Protein AF-A0A5S9M7I9-F1 (afdb_monomer_lite)

Foldseek 3Di:
DEEEFEAPVQCQPVVVVVCVVVPPQADEEAECADPNPPGDHDLDDDPVQLDQSYEYEEELVCLQPPHDPSSVVRVVSSVPRNHHYYYYPVVSNVVRDPDDPVVHPYYHYRDPDPPDDRDCVVVPDPPDPDDDDPPDDDPDDD

Structure (mmCIF, N/CA/C/O backbone):
data_AF-A0A5S9M7I9-F1
#
_entry.id   AF-A0A5S9M7I9-F1
#
loop_
_atom_site.group_PDB
_atom_site.id
_atom_site.type_symbol
_atom_site.label_atom_id
_atom_site.label_alt_id
_atom_site.label_comp_id
_atom_site.label_asym_id
_atom_site.label_entity_id
_atom_site.label_seq_id
_atom_site.pdbx_PDB_ins_code
_atom_site.Cartn_x
_atom_site.Cartn_y
_atom_site.Cartn_z
_atom_site.occupancy
_atom_site.B_iso_or_equiv
_atom_site.auth_seq_id
_atom_site.auth_comp_id
_atom_site.auth_asym_id
_atom_site.auth_atom_id
_atom_site.pdbx_PDB_model_num
ATOM 1 N N . MET A 1 1 ? -5.802 -6.267 -3.525 1.00 93.38 1 MET A N 1
ATOM 2 C CA . MET A 1 1 ? -5.265 -4.878 -3.512 1.00 93.38 1 MET A CA 1
ATOM 3 C C . MET A 1 1 ? -4.949 -4.406 -4.928 1.00 93.38 1 MET A C 1
ATOM 5 O O . MET A 1 1 ? -4.866 -5.237 -5.818 1.00 93.38 1 MET A O 1
ATOM 9 N N . ILE A 1 2 ? -4.722 -3.107 -5.152 1.00 91.62 2 ILE A N 1
ATOM 10 C CA . ILE A 1 2 ? -4.192 -2.590 -6.429 1.00 91.62 2 ILE A CA 1
ATOM 11 C C . ILE A 1 2 ? -2.785 -2.034 -6.189 1.00 91.62 2 ILE A C 1
ATOM 13 O O . ILE A 1 2 ? -2.603 -1.206 -5.302 1.00 91.62 2 ILE A O 1
ATOM 17 N N . GLY A 1 3 ? -1.791 -2.482 -6.949 1.00 90.38 3 GLY A N 1
ATOM 18 C CA . GLY A 1 3 ? -0.413 -2.001 -6.851 1.00 90.38 3 GLY A CA 1
ATOM 19 C C . GLY A 1 3 ? -0.078 -1.033 -7.979 1.00 90.38 3 GLY A C 1
ATOM 20 O O . GLY A 1 3 ? -0.528 -1.221 -9.109 1.00 90.38 3 GLY A O 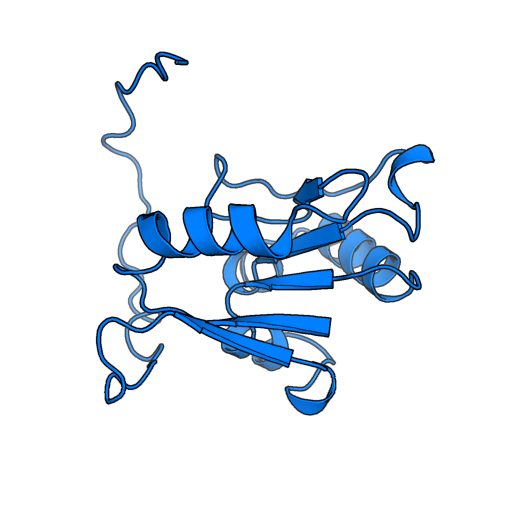1
ATOM 21 N N . ILE A 1 4 ? 0.721 -0.008 -7.691 1.00 85.81 4 ILE A N 1
ATOM 22 C CA . ILE A 1 4 ? 1.235 0.928 -8.695 1.00 85.81 4 ILE A CA 1
ATOM 23 C C . ILE A 1 4 ? 2.757 0.895 -8.685 1.00 85.81 4 ILE A C 1
ATOM 25 O O . ILE A 1 4 ? 3.393 1.244 -7.688 1.00 85.81 4 ILE A O 1
ATOM 29 N N . ARG A 1 5 ? 3.322 0.508 -9.830 1.00 83.25 5 ARG A N 1
ATOM 30 C CA . ARG A 1 5 ? 4.761 0.499 -10.104 1.00 83.25 5 ARG A CA 1
ATOM 31 C C . ARG A 1 5 ? 5.094 1.588 -11.114 1.00 83.25 5 ARG A C 1
ATOM 33 O O . ARG A 1 5 ? 4.319 1.874 -12.025 1.00 83.25 5 ARG A O 1
ATOM 40 N N . GLY A 1 6 ? 6.266 2.177 -10.973 1.00 72.44 6 GLY A N 1
ATOM 41 C CA . GLY A 1 6 ? 6.793 3.206 -11.857 1.00 72.44 6 GLY A CA 1
ATOM 42 C C . GLY A 1 6 ? 8.274 3.420 -11.585 1.00 72.44 6 GLY A C 1
ATOM 43 O O . GLY A 1 6 ? 8.784 2.983 -10.556 1.00 72.44 6 GLY A O 1
ATOM 44 N N . MET A 1 7 ? 8.958 4.056 -12.534 1.00 65.94 7 MET A N 1
ATOM 45 C CA . MET A 1 7 ? 10.345 4.478 -12.351 1.00 65.94 7 MET A CA 1
ATOM 46 C C . MET A 1 7 ? 10.415 5.798 -11.555 1.00 65.94 7 MET A C 1
ATOM 48 O O . MET A 1 7 ? 9.645 6.712 -11.886 1.00 65.94 7 MET A O 1
ATOM 52 N N . PRO A 1 8 ? 11.421 6.001 -10.671 1.00 57.16 8 PRO A N 1
ATOM 53 C CA . PRO A 1 8 ? 11.558 7.173 -9.779 1.00 57.16 8 PRO A CA 1
ATOM 54 C C . PRO A 1 8 ? 11.460 8.569 -10.427 1.00 57.16 8 PRO A C 1
ATOM 56 O O . PRO A 1 8 ? 11.272 9.585 -9.757 1.00 57.16 8 PRO A O 1
ATOM 59 N N . ARG A 1 9 ? 11.631 8.665 -11.754 1.00 55.09 9 ARG A N 1
ATOM 60 C CA . ARG A 1 9 ? 11.576 9.920 -12.534 1.00 55.09 9 ARG A CA 1
ATOM 61 C C . ARG A 1 9 ? 10.312 10.069 -13.394 1.00 55.09 9 ARG A C 1
ATOM 63 O O . ARG A 1 9 ? 10.008 11.173 -13.838 1.00 55.09 9 ARG A O 1
ATOM 70 N N . VAL A 1 10 ? 9.571 8.984 -13.613 1.00 50.41 10 VAL A N 1
ATOM 71 C CA . VAL A 1 10 ? 8.363 8.900 -14.463 1.00 50.41 10 VAL A CA 1
ATOM 72 C C . VAL A 1 10 ? 7.085 8.992 -13.630 1.00 50.41 10 VAL A C 1
ATOM 74 O O . VAL A 1 10 ? 6.036 9.406 -14.130 1.00 50.41 10 VAL A O 1
ATOM 77 N N . GLU A 1 11 ? 7.206 8.673 -12.342 1.00 50.25 11 GLU A N 1
ATOM 78 C CA . GLU A 1 11 ? 6.142 8.656 -11.342 1.00 50.25 11 GLU A CA 1
ATOM 79 C C . GLU A 1 11 ? 5.325 9.959 -11.327 1.00 50.25 11 GLU A C 1
ATOM 81 O O . GLU A 1 11 ? 4.134 9.951 -11.613 1.00 50.25 11 GLU A O 1
ATOM 86 N N . LYS A 1 12 ? 5.929 11.134 -11.127 1.00 50.34 12 LYS A N 1
ATOM 87 C CA . LYS A 1 12 ? 5.144 12.324 -10.729 1.00 50.34 12 LYS A CA 1
ATOM 88 C C . LYS A 1 12 ? 4.109 12.839 -11.739 1.00 50.34 12 LYS A C 1
ATOM 90 O O . LYS A 1 12 ? 3.086 13.380 -11.326 1.00 50.34 12 LYS A O 1
ATOM 95 N N . LYS A 1 13 ? 4.343 12.722 -13.052 1.00 45.16 13 LYS A N 1
ATOM 96 C CA . LYS A 1 13 ? 3.433 13.306 -14.064 1.00 45.16 13 LYS A CA 1
ATOM 97 C C . LYS A 1 13 ? 2.377 12.310 -14.544 1.00 45.16 13 LYS A C 1
ATOM 99 O O . LYS A 1 13 ? 1.212 12.675 -14.678 1.00 45.16 13 LYS A O 1
ATOM 104 N N . LYS A 1 14 ? 2.774 11.054 -14.774 1.00 51.50 14 LYS A N 1
ATOM 105 C CA . LYS A 1 14 ? 1.879 9.999 -15.274 1.00 51.50 14 LYS A CA 1
ATOM 106 C C . LYS A 1 14 ? 1.057 9.360 -14.159 1.00 51.50 14 LYS A C 1
ATOM 108 O O . LYS A 1 14 ? -0.107 9.052 -14.393 1.00 51.50 14 LYS A O 1
ATOM 113 N N . GLN A 1 15 ? 1.606 9.236 -12.949 1.00 55.41 15 GLN A N 1
ATOM 114 C CA . GLN A 1 15 ? 0.871 8.704 -11.802 1.00 55.41 15 GLN A CA 1
ATOM 115 C C . GLN A 1 15 ? -0.282 9.640 -11.437 1.00 55.41 15 GLN A C 1
ATOM 117 O O . GLN A 1 15 ? -1.396 9.164 -11.330 1.00 55.41 15 GLN A O 1
ATOM 122 N N . ASN A 1 16 ? -0.089 10.968 -11.431 1.00 52.00 16 ASN A N 1
ATOM 123 C CA . ASN A 1 16 ? -1.185 11.942 -11.278 1.00 52.00 16 ASN A CA 1
ATOM 124 C C . ASN A 1 16 ? -2.315 11.771 -12.305 1.00 52.00 16 ASN A C 1
ATOM 126 O O . ASN A 1 16 ? -3.484 11.915 -11.960 1.00 52.00 16 ASN A O 1
ATOM 130 N N . GLN A 1 17 ? -1.998 11.441 -13.555 1.00 50.53 17 GLN A N 1
ATOM 131 C CA . GLN A 1 17 ? -3.013 11.225 -14.586 1.00 50.53 17 GLN A CA 1
ATOM 132 C C . GLN A 1 17 ? -3.683 9.844 -14.480 1.00 50.53 17 GLN A C 1
ATOM 134 O O . GLN A 1 17 ? -4.865 9.717 -14.793 1.00 50.53 17 GLN A O 1
ATOM 139 N N . LEU A 1 18 ? -2.950 8.815 -14.043 1.00 55.12 18 LEU A N 1
ATOM 140 C CA . LEU A 1 18 ? -3.502 7.492 -13.740 1.00 55.12 18 LEU A CA 1
ATOM 141 C C . LEU A 1 18 ? -4.420 7.561 -12.521 1.00 55.12 18 LEU A C 1
ATOM 143 O O . LEU A 1 18 ? -5.539 7.070 -12.591 1.00 55.12 18 LEU A O 1
ATOM 147 N N . TRP A 1 19 ? -3.969 8.223 -11.456 1.00 56.66 19 TRP A N 1
ATOM 148 C CA . TRP A 1 19 ? -4.761 8.623 -10.305 1.00 56.66 19 TRP A CA 1
ATOM 149 C C . TRP A 1 19 ? -6.066 9.245 -10.797 1.00 56.66 19 TRP A C 1
ATOM 151 O O . TRP A 1 19 ? -7.116 8.635 -10.659 1.00 56.66 19 TRP A O 1
ATOM 161 N N . LEU A 1 20 ? -6.014 10.347 -11.547 1.00 50.12 20 LEU A N 1
ATOM 162 C CA . LEU A 1 20 ? -7.217 10.992 -12.084 1.00 50.12 20 LEU A CA 1
ATOM 163 C C . LEU A 1 20 ? -8.142 10.079 -12.918 1.00 50.12 20 LEU A C 1
ATOM 165 O O . LEU A 1 20 ? -9.329 10.366 -12.972 1.00 50.12 20 LEU A O 1
ATOM 169 N N . GLN A 1 21 ? -7.656 9.002 -13.547 1.00 52.09 21 GLN A N 1
ATOM 170 C CA . GLN A 1 21 ? -8.475 8.080 -14.353 1.00 52.09 21 GLN A CA 1
ATOM 171 C C . GLN A 1 21 ? -9.042 6.897 -13.555 1.00 52.09 21 GLN A C 1
ATOM 173 O O . GLN A 1 21 ? -10.207 6.548 -13.726 1.00 52.09 21 GLN A O 1
ATOM 178 N N . VAL A 1 22 ? -8.251 6.308 -12.656 1.00 54.19 22 VAL A N 1
ATOM 179 C CA . VAL A 1 22 ? -8.689 5.254 -11.724 1.00 54.19 22 VAL A CA 1
ATOM 180 C C . VAL A 1 22 ? -9.679 5.829 -10.699 1.00 54.19 22 VAL A C 1
ATOM 182 O O . VAL A 1 22 ? -10.531 5.117 -10.174 1.00 54.19 22 VAL A O 1
ATOM 185 N N . PHE A 1 23 ? -9.596 7.137 -10.424 1.00 55.25 23 PHE A N 1
ATOM 186 C CA . PHE A 1 23 ? -10.245 7.766 -9.273 1.00 55.25 23 PHE A CA 1
ATOM 187 C C . PHE A 1 23 ? -11.709 8.167 -9.446 1.00 55.25 23 PHE A C 1
ATOM 189 O O . PHE A 1 23 ? -12.381 8.454 -8.453 1.00 55.25 23 PHE A O 1
ATOM 196 N N . VAL A 1 24 ? -12.224 8.181 -10.676 1.00 52.28 24 VAL A N 1
ATOM 197 C CA . VAL A 1 24 ? -13.518 8.810 -11.010 1.00 52.28 24 VAL A CA 1
ATOM 198 C C . VAL A 1 24 ? -14.740 8.054 -10.459 1.00 52.28 24 VAL A C 1
ATOM 200 O O . VAL A 1 24 ? -15.834 8.611 -10.439 1.00 52.28 24 VAL A O 1
ATOM 203 N N . GLN A 1 25 ? -14.587 6.832 -9.933 1.00 51.78 25 GLN A N 1
ATOM 204 C CA . GLN A 1 25 ? -15.697 6.066 -9.334 1.00 51.78 25 GLN A CA 1
ATOM 205 C C . GLN A 1 25 ? -15.707 5.987 -7.796 1.00 51.78 25 GLN A C 1
ATOM 207 O O . GLN A 1 25 ? -16.683 5.486 -7.239 1.00 51.78 25 GLN A O 1
ATOM 212 N N . ALA A 1 26 ? -14.691 6.492 -7.087 1.00 51.78 26 ALA A N 1
ATOM 213 C CA . ALA A 1 26 ? -14.610 6.351 -5.629 1.00 51.78 26 ALA A CA 1
ATOM 214 C C . ALA A 1 26 ? -15.155 7.566 -4.864 1.00 51.78 26 ALA A C 1
ATOM 216 O O . ALA A 1 26 ? -14.836 8.718 -5.176 1.00 51.78 26 ALA A O 1
ATOM 217 N N . LYS A 1 27 ? -15.922 7.319 -3.793 1.00 68.62 27 LYS A N 1
ATOM 218 C CA . LYS A 1 27 ? -16.330 8.367 -2.851 1.00 68.62 27 LYS A CA 1
ATOM 219 C C . LYS A 1 27 ? -15.234 8.525 -1.790 1.00 68.6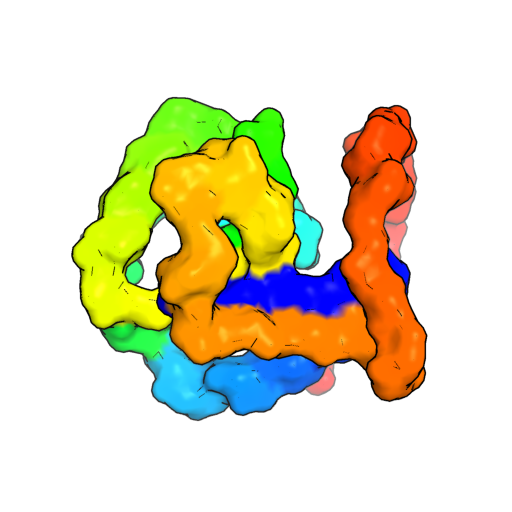2 27 LYS A C 1
ATOM 221 O O . LYS A 1 27 ? -15.186 7.783 -0.828 1.00 68.62 27 LYS A O 1
ATOM 226 N N . ARG A 1 28 ? -14.394 9.549 -1.982 1.00 79.50 28 ARG A N 1
ATOM 227 C CA . ARG A 1 28 ? -13.308 10.042 -1.104 1.00 79.50 28 ARG A CA 1
ATOM 228 C C . ARG A 1 28 ? -12.018 9.203 -1.065 1.00 79.50 28 ARG A C 1
ATOM 230 O O . ARG A 1 28 ? -11.996 7.983 -0.947 1.00 79.50 28 ARG A O 1
ATOM 237 N N . TRP A 1 29 ? -10.919 9.951 -1.125 1.00 81.44 29 TRP A N 1
ATOM 238 C CA . TRP A 1 29 ? -9.535 9.493 -1.194 1.00 81.44 29 TRP A CA 1
ATOM 239 C C . TRP A 1 29 ? -8.830 9.765 0.128 1.00 81.44 29 TRP A C 1
ATOM 241 O O . TRP A 1 29 ? -8.851 10.902 0.608 1.00 81.44 29 TRP A O 1
ATOM 251 N N . LEU A 1 30 ? -8.208 8.743 0.715 1.00 87.19 30 LEU A N 1
ATOM 252 C CA . LEU A 1 30 ? -7.516 8.851 1.993 1.00 87.19 30 LEU A CA 1
ATOM 2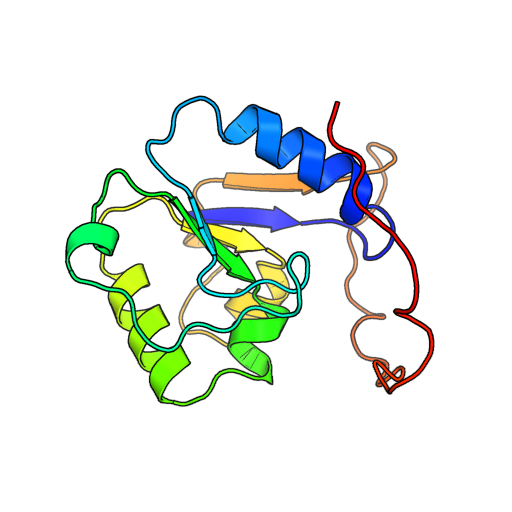53 C C . LEU A 1 30 ? -6.064 8.401 1.858 1.00 87.19 30 LEU A C 1
ATOM 255 O O . LEU A 1 30 ? -5.760 7.215 1.761 1.00 87.19 30 LEU A O 1
ATOM 259 N N . PHE A 1 31 ? -5.155 9.371 1.899 1.00 87.50 31 PHE A N 1
ATOM 260 C CA . PHE A 1 31 ? -3.721 9.115 1.959 1.00 87.50 31 PHE A CA 1
ATOM 261 C C . PHE A 1 31 ? -3.345 8.672 3.372 1.00 87.50 31 PHE A C 1
ATOM 263 O O . PHE A 1 31 ? -3.345 9.474 4.306 1.00 87.50 31 PHE A O 1
ATOM 270 N N . VAL A 1 32 ? -3.049 7.386 3.528 1.00 88.06 32 VAL A N 1
ATOM 271 C CA . VAL A 1 32 ? -2.560 6.785 4.775 1.00 88.06 32 VAL A CA 1
ATOM 272 C C . VAL A 1 32 ? -1.071 7.080 4.923 1.00 88.06 32 VAL A C 1
ATOM 274 O O . VAL A 1 32 ? -0.614 7.532 5.977 1.00 88.06 32 VAL A O 1
ATOM 277 N N . SER A 1 33 ? -0.338 6.877 3.831 1.00 83.94 33 SER A N 1
ATOM 278 C CA . SER A 1 33 ? 1.055 7.264 3.651 1.00 83.94 33 SER A CA 1
ATOM 279 C C . SER A 1 33 ? 1.287 7.713 2.209 1.00 83.94 33 SER A C 1
ATOM 281 O O . SER A 1 33 ? 0.663 7.190 1.291 1.00 83.94 33 SER A O 1
ATOM 283 N N . SER A 1 34 ? 2.139 8.721 2.002 1.00 76.81 34 SER A N 1
ATOM 284 C CA . SER A 1 34 ? 2.504 9.174 0.653 1.00 76.81 34 SER A CA 1
ATOM 285 C C . SER A 1 34 ? 3.767 10.026 0.653 1.00 76.81 34 SER A C 1
ATOM 287 O O . SER A 1 34 ? 3.884 10.962 1.450 1.00 76.81 34 SER A O 1
ATOM 289 N N . THR A 1 35 ? 4.679 9.762 -0.285 1.00 68.69 35 THR A N 1
ATOM 290 C CA . THR A 1 35 ? 5.770 10.685 -0.642 1.00 68.69 35 THR A CA 1
ATOM 291 C C . THR A 1 35 ? 5.325 11.839 -1.551 1.00 68.69 35 THR A C 1
ATOM 293 O O . THR A 1 35 ? 5.993 12.875 -1.577 1.00 68.69 35 THR A O 1
ATOM 296 N N . LEU A 1 36 ? 4.195 11.712 -2.259 1.00 61.28 36 LEU A N 1
ATOM 297 C CA . LEU A 1 36 ? 3.709 12.693 -3.241 1.00 61.28 36 LEU A CA 1
ATOM 298 C C . LEU A 1 36 ? 3.150 13.969 -2.591 1.00 61.28 36 LEU A C 1
ATOM 300 O O . LEU A 1 36 ? 3.371 15.072 -3.091 1.00 61.28 36 LEU A O 1
ATOM 304 N N . LEU A 1 37 ? 2.452 13.838 -1.459 1.00 51.91 37 LEU A N 1
ATOM 305 C CA . LEU A 1 37 ? 1.842 14.955 -0.731 1.00 51.91 37 LEU A CA 1
ATOM 306 C C . LEU A 1 37 ? 2.576 15.214 0.590 1.00 51.91 37 LEU A C 1
ATOM 308 O O . LEU A 1 37 ? 2.296 14.559 1.594 1.00 51.91 37 LEU A O 1
ATOM 312 N N . LYS A 1 38 ? 3.505 16.184 0.597 1.00 55.78 38 LYS A N 1
ATOM 313 C CA . LYS A 1 38 ? 4.196 16.727 1.794 1.00 55.78 38 LYS A CA 1
ATOM 314 C C . LYS A 1 38 ? 4.792 15.689 2.774 1.00 55.78 38 LYS A C 1
ATOM 316 O O . LYS A 1 38 ? 5.032 16.040 3.922 1.00 55.78 38 LYS A O 1
ATOM 321 N N . GLN A 1 39 ? 5.065 14.455 2.339 1.00 59.19 39 GLN A N 1
ATOM 322 C CA . GLN A 1 39 ? 5.377 13.324 3.227 1.00 59.19 39 GLN A CA 1
ATOM 323 C C . GLN A 1 39 ? 4.291 13.133 4.298 1.00 59.19 39 GLN A C 1
ATOM 325 O O . GLN A 1 39 ? 4.455 13.468 5.470 1.00 59.19 39 GLN A O 1
ATOM 330 N N . THR A 1 40 ? 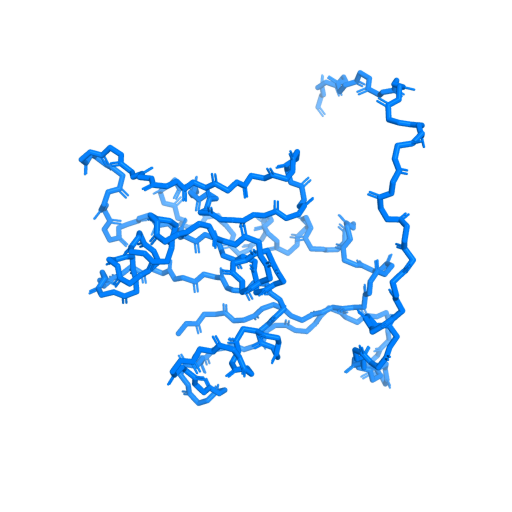3.144 12.600 3.882 1.00 71.19 40 THR A N 1
ATOM 331 C CA . THR A 1 40 ? 2.039 12.305 4.799 1.00 71.19 40 THR A CA 1
ATOM 332 C C . THR A 1 40 ? 2.267 10.943 5.447 1.00 71.19 40 THR A C 1
ATOM 334 O O . THR A 1 40 ? 2.458 9.957 4.741 1.00 71.19 40 THR A O 1
ATOM 337 N N . ILE A 1 41 ? 2.221 10.880 6.781 1.00 81.31 41 ILE A N 1
ATOM 338 C CA . ILE A 1 41 ? 2.163 9.634 7.560 1.00 81.31 41 ILE A CA 1
ATOM 339 C C . ILE A 1 41 ? 1.056 9.793 8.595 1.00 81.31 41 ILE A C 1
ATOM 341 O O . ILE A 1 41 ? 1.192 10.559 9.550 1.00 81.31 41 ILE A O 1
ATOM 345 N N . ARG A 1 42 ? -0.058 9.082 8.410 1.00 87.38 42 ARG A N 1
ATOM 346 C CA . ARG A 1 42 ? -1.172 9.105 9.362 1.00 87.38 42 ARG A CA 1
ATOM 347 C C . ARG A 1 42 ? -0.996 8.020 10.414 1.00 87.38 42 ARG A C 1
ATOM 349 O O . ARG A 1 42 ? -0.615 6.901 10.102 1.00 87.38 42 ARG A O 1
ATOM 356 N N . SER A 1 43 ? -1.296 8.344 11.663 1.00 86.50 43 SER A N 1
ATOM 357 C CA . SER A 1 43 ? -1.266 7.401 12.790 1.00 86.50 43 SER A CA 1
ATOM 358 C C . SER A 1 43 ? -2.658 7.032 13.304 1.00 86.50 43 SER A C 1
ATOM 360 O O . SER A 1 43 ? -2.772 6.180 14.175 1.00 86.50 43 SER A O 1
ATOM 362 N N . GLN A 1 44 ? -3.701 7.680 12.779 1.00 87.19 44 GLN A N 1
ATOM 363 C CA . GLN A 1 44 ? -5.103 7.383 13.058 1.00 87.19 44 GLN A CA 1
ATOM 364 C C . GLN A 1 44 ? -6.015 7.946 11.955 1.00 87.19 44 GLN A C 1
ATOM 366 O O . GLN A 1 44 ? -5.685 8.941 11.290 1.00 87.19 44 GLN A O 1
ATOM 371 N N . LEU A 1 45 ? -7.186 7.332 11.808 1.00 86.69 45 LEU A N 1
ATOM 372 C CA . LEU A 1 45 ? -8.326 7.863 11.063 1.00 86.69 45 LEU A CA 1
ATOM 373 C C . LEU A 1 45 ? -9.437 8.262 12.041 1.00 86.69 45 LEU A C 1
ATOM 375 O O . LEU A 1 45 ? -9.529 7.710 13.139 1.00 86.69 45 LEU A O 1
ATOM 379 N N . ILE A 1 46 ? -10.277 9.219 11.652 1.00 87.00 46 ILE A N 1
ATOM 380 C CA . ILE A 1 46 ? -11.522 9.498 12.388 1.00 87.00 46 ILE A CA 1
ATOM 381 C C . ILE A 1 46 ? -12.604 8.481 11.992 1.00 87.00 46 ILE A C 1
ATOM 383 O O . ILE A 1 46 ? -12.503 7.860 10.940 1.00 87.00 46 ILE A O 1
ATOM 387 N N . ALA A 1 47 ? -13.641 8.298 12.815 1.00 80.62 47 ALA A N 1
ATOM 388 C CA . ALA A 1 47 ? -14.640 7.233 12.631 1.00 80.62 47 ALA A CA 1
ATOM 389 C C . ALA A 1 47 ? -15.243 7.180 11.210 1.00 80.62 47 ALA A C 1
ATOM 391 O O . ALA A 1 47 ? -15.269 6.118 10.591 1.00 80.62 47 ALA A O 1
ATOM 392 N N . ASP A 1 48 ? -15.625 8.332 10.656 1.00 83.50 48 ASP A N 1
ATOM 393 C CA . ASP A 1 48 ? -16.241 8.436 9.323 1.00 83.50 48 ASP A CA 1
ATOM 394 C C . ASP A 1 48 ? -15.290 8.078 8.165 1.00 83.50 48 ASP A C 1
ATOM 396 O O . ASP A 1 48 ? -15.711 7.912 7.021 1.00 83.50 48 ASP A O 1
ATOM 400 N N . GLU A 1 49 ? -13.988 7.970 8.431 1.00 86.19 49 GLU A N 1
ATOM 401 C CA . GLU A 1 49 ? -12.989 7.609 7.427 1.00 86.19 49 GLU A CA 1
ATOM 402 C C . GLU A 1 49 ? -12.805 6.092 7.276 1.00 86.19 49 GLU A C 1
ATOM 404 O O . GLU A 1 49 ? -12.256 5.670 6.261 1.00 86.19 49 GLU A O 1
ATOM 409 N N . TYR A 1 50 ? -13.316 5.261 8.192 1.00 85.00 50 TYR A N 1
ATOM 410 C CA . TYR A 1 50 ? -13.248 3.789 8.099 1.00 85.00 50 TYR A CA 1
ATOM 411 C C . TYR A 1 50 ? -14.281 3.180 7.125 1.00 85.00 50 TYR A C 1
ATOM 413 O O . TYR A 1 50 ? -14.621 2.001 7.222 1.00 85.00 50 TYR A O 1
ATOM 421 N N . SER A 1 51 ? -14.800 3.968 6.182 1.00 87.19 51 SER A N 1
ATOM 422 C CA . SER A 1 51 ? -15.805 3.508 5.220 1.00 87.19 51 SER A CA 1
ATOM 423 C C . SER A 1 51 ? -15.207 2.564 4.163 1.00 87.19 51 SER A C 1
ATOM 425 O O . SER A 1 51 ? -14.144 2.872 3.616 1.00 87.19 51 SER A O 1
ATOM 427 N N . PRO A 1 52 ? -15.898 1.462 3.805 1.00 86.62 52 PRO A N 1
ATOM 428 C CA . PRO A 1 52 ? -15.501 0.596 2.692 1.00 86.62 52 PRO A CA 1
ATOM 429 C C . PRO A 1 52 ? -15.590 1.286 1.322 1.00 86.62 52 PRO A C 1
ATOM 431 O O . PRO A 1 52 ? -14.925 0.858 0.383 1.00 86.62 52 PRO A O 1
ATOM 434 N N . ASP A 1 53 ? -16.365 2.370 1.222 1.00 86.19 53 ASP A N 1
ATOM 435 C CA . ASP A 1 53 ? -16.510 3.159 -0.008 1.00 86.19 53 ASP A CA 1
ATOM 436 C C . ASP A 1 53 ? -15.297 4.064 -0.286 1.00 86.19 53 ASP A C 1
ATOM 438 O O . ASP A 1 53 ? -15.158 4.595 -1.393 1.00 86.19 53 ASP A O 1
ATOM 442 N N . ASN A 1 54 ? -14.430 4.253 0.715 1.00 88.25 54 ASN A N 1
ATOM 443 C CA . ASN A 1 54 ? -13.219 5.050 0.584 1.00 88.25 54 ASN A CA 1
ATOM 444 C C . ASN A 1 54 ? -12.115 4.247 -0.112 1.00 88.25 54 ASN A C 1
ATOM 446 O O . ASN A 1 54 ? -12.013 3.024 0.022 1.00 88.25 54 ASN A O 1
ATOM 450 N N . VAL A 1 55 ? -11.216 4.965 -0.785 1.00 87.38 55 VAL A N 1
ATOM 451 C CA . VAL A 1 55 ? -9.964 4.386 -1.281 1.00 87.38 55 VAL A CA 1
ATOM 452 C C . VAL A 1 55 ? -8.806 4.840 -0.409 1.00 87.38 55 VAL A C 1
ATOM 454 O O . VAL A 1 55 ? -8.596 6.038 -0.198 1.00 87.38 55 VAL A O 1
ATOM 457 N N . PHE A 1 56 ? -8.036 3.868 0.069 1.00 90.25 56 PHE A N 1
ATOM 458 C CA . PHE A 1 56 ? -6.865 4.097 0.904 1.00 90.25 56 PHE A CA 1
ATOM 459 C C . PHE A 1 56 ? -5.595 4.015 0.064 1.00 90.25 56 PHE A C 1
ATOM 461 O O . PHE A 1 56 ? -5.328 2.981 -0.546 1.00 90.25 56 PHE A O 1
ATOM 468 N N . ILE A 1 57 ? -4.817 5.096 0.044 1.00 89.12 57 ILE A N 1
ATOM 469 C CA . ILE A 1 57 ? -3.515 5.152 -0.629 1.00 89.12 57 ILE A CA 1
ATOM 470 C C . ILE A 1 57 ? -2.414 4.921 0.402 1.00 89.12 57 ILE A C 1
ATOM 472 O O . ILE A 1 57 ? -2.364 5.605 1.430 1.00 89.12 57 ILE A O 1
ATOM 476 N N . ILE A 1 58 ? -1.547 3.957 0.113 1.00 90.31 58 ILE A N 1
ATOM 477 C CA . ILE A 1 58 ? -0.443 3.521 0.962 1.00 90.31 58 ILE A CA 1
ATOM 478 C C . ILE A 1 58 ? 0.832 3.555 0.121 1.00 90.31 58 ILE A C 1
ATOM 480 O O . ILE A 1 58 ? 0.871 2.997 -0.967 1.00 90.31 58 ILE A O 1
ATOM 484 N N . ASP A 1 59 ? 1.889 4.171 0.628 1.00 86.06 59 ASP A N 1
ATOM 485 C CA . ASP A 1 59 ? 3.209 4.163 0.002 1.00 86.06 59 ASP A CA 1
ATOM 486 C C . ASP A 1 59 ? 4.117 3.152 0.708 1.00 86.06 59 ASP A C 1
ATOM 488 O O . ASP A 1 59 ? 4.455 3.311 1.888 1.00 86.06 59 ASP A O 1
ATOM 492 N N . GLY A 1 60 ? 4.520 2.111 -0.028 1.00 80.81 60 GLY A N 1
ATOM 493 C CA . GLY A 1 60 ? 5.364 1.027 0.457 1.00 80.81 60 GLY A CA 1
ATOM 494 C C . GLY A 1 60 ? 6.712 1.490 1.005 1.00 80.81 60 GLY A C 1
ATOM 495 O O . GLY A 1 60 ? 7.196 0.896 1.965 1.00 80.81 60 GLY A O 1
ATOM 496 N N . ILE A 1 61 ? 7.294 2.581 0.494 1.00 77.19 61 ILE A N 1
ATOM 497 C CA . ILE A 1 61 ? 8.572 3.123 0.991 1.00 77.19 61 ILE A CA 1
ATOM 498 C C . ILE A 1 61 ? 8.378 3.762 2.366 1.00 77.19 61 ILE A C 1
ATOM 500 O O . ILE A 1 61 ? 9.157 3.545 3.298 1.00 77.19 61 ILE A O 1
ATOM 504 N N . VAL A 1 62 ? 7.335 4.577 2.495 1.00 73.25 62 VAL A N 1
ATOM 505 C CA . VAL A 1 62 ? 7.089 5.390 3.691 1.00 73.25 62 VAL A CA 1
ATOM 506 C C . VAL A 1 62 ? 6.577 4.530 4.837 1.00 73.25 62 VAL A C 1
ATOM 508 O O . VAL A 1 62 ? 7.051 4.666 5.968 1.00 73.25 62 VAL A O 1
ATOM 511 N N . SER A 1 63 ? 5.639 3.628 4.545 1.00 69.75 63 SER A N 1
ATOM 512 C CA . SER A 1 63 ? 5.007 2.779 5.553 1.00 69.75 63 SER A CA 1
ATOM 513 C C . SER A 1 63 ? 5.970 1.788 6.197 1.00 69.75 63 SER A C 1
ATOM 515 O O . SER A 1 63 ? 5.806 1.479 7.374 1.00 69.75 63 SER A O 1
ATOM 517 N N . THR A 1 64 ? 6.989 1.335 5.467 1.00 67.25 64 THR A N 1
ATOM 518 C CA . THR A 1 64 ? 7.904 0.282 5.932 1.00 67.25 64 THR A CA 1
ATOM 519 C C . THR A 1 64 ? 9.193 0.840 6.539 1.00 67.25 64 THR A C 1
ATOM 521 O O . THR A 1 64 ? 9.683 0.297 7.524 1.00 67.25 64 THR A O 1
ATOM 524 N N . ARG A 1 65 ? 9.725 1.962 6.022 1.00 65.56 65 ARG A N 1
ATOM 525 C CA . ARG A 1 65 ? 10.990 2.552 6.509 1.00 65.56 65 ARG A CA 1
ATOM 526 C C . ARG A 1 65 ? 10.819 3.614 7.599 1.00 65.56 65 ARG A C 1
ATOM 528 O O . ARG A 1 65 ? 11.769 3.882 8.330 1.00 65.56 65 ARG A O 1
ATOM 535 N N . ARG A 1 66 ? 9.662 4.285 7.679 1.00 61.94 66 ARG A N 1
ATOM 536 C CA . ARG A 1 66 ? 9.461 5.478 8.538 1.00 61.94 66 ARG A CA 1
ATOM 537 C C . ARG A 1 66 ? 8.178 5.453 9.374 1.00 61.94 66 ARG A C 1
ATOM 539 O O . ARG A 1 66 ? 7.892 6.418 10.084 1.00 61.94 66 ARG A O 1
ATOM 546 N N . GLY A 1 67 ? 7.391 4.382 9.295 1.00 64.62 67 GLY A N 1
ATOM 547 C CA . GLY A 1 67 ? 6.160 4.243 10.064 1.00 64.62 67 GLY A CA 1
ATOM 548 C C . GLY A 1 67 ? 6.431 4.120 11.565 1.00 64.62 67 GLY A C 1
ATOM 549 O O . GLY A 1 67 ? 7.176 3.250 12.000 1.00 64.62 67 GLY A O 1
ATOM 550 N N . SER A 1 68 ? 5.796 4.969 12.378 1.00 77.69 68 SER A N 1
ATOM 551 C CA . SER A 1 68 ? 5.716 4.731 13.830 1.00 77.69 68 SER A CA 1
ATOM 552 C C . SER A 1 68 ? 4.881 3.477 14.136 1.00 77.69 68 SER A C 1
ATOM 554 O O . SER A 1 68 ? 4.044 3.096 13.320 1.00 77.69 68 SER A O 1
ATOM 556 N N . GLU A 1 69 ? 4.998 2.891 15.334 1.00 83.50 69 GLU A N 1
ATOM 557 C CA . GLU A 1 69 ? 4.147 1.750 15.739 1.00 83.50 69 GLU A CA 1
ATOM 558 C C . GLU A 1 69 ? 2.648 2.057 15.568 1.00 83.50 69 GLU A C 1
ATOM 560 O O . GLU A 1 69 ? 1.879 1.217 15.111 1.00 83.50 69 GLU A O 1
ATOM 565 N N . LYS A 1 70 ? 2.231 3.303 15.834 1.00 85.25 70 LYS A N 1
ATOM 566 C CA . LYS A 1 70 ? 0.845 3.748 15.613 1.00 85.25 70 LYS A CA 1
ATOM 567 C C . LYS A 1 70 ? 0.449 3.743 14.135 1.00 85.25 70 LYS A C 1
ATOM 569 O O . LYS A 1 70 ? -0.691 3.440 13.809 1.00 85.25 70 LYS A O 1
ATOM 574 N N . HIS A 1 71 ? 1.375 4.074 13.235 1.00 87.88 71 HIS A N 1
ATOM 575 C CA . HIS A 1 71 ? 1.131 3.972 11.796 1.00 87.88 71 HIS A CA 1
ATOM 576 C C . HIS A 1 71 ? 0.991 2.511 11.362 1.00 87.88 71 HIS A C 1
ATOM 578 O O . HIS A 1 71 ? 0.080 2.191 10.607 1.00 87.88 71 HIS A O 1
ATOM 584 N N . LEU A 1 72 ? 1.846 1.620 11.872 1.00 85.94 72 LEU A N 1
ATOM 585 C CA . LEU A 1 72 ? 1.744 0.185 11.597 1.00 85.94 72 LEU A CA 1
ATOM 586 C C . LEU A 1 72 ? 0.432 -0.395 12.132 1.00 85.94 72 LEU A C 1
ATOM 588 O O . LEU A 1 72 ? -0.214 -1.188 11.451 1.00 85.94 72 LEU A O 1
ATOM 592 N N . GLN A 1 73 ? -0.002 0.036 13.317 1.00 89.50 73 GLN A N 1
ATOM 593 C CA . GLN A 1 73 ? -1.314 -0.316 13.848 1.00 89.50 73 GLN A CA 1
ATOM 594 C C . GLN A 1 73 ? -2.437 0.155 12.916 1.00 89.50 73 GLN A C 1
ATOM 596 O O . GLN A 1 73 ? -3.281 -0.657 12.540 1.00 89.50 73 GLN A O 1
ATOM 601 N N . LEU A 1 74 ? -2.414 1.420 12.485 1.00 90.81 74 LEU A N 1
ATOM 602 C CA . LEU A 1 74 ? -3.405 1.933 11.542 1.00 90.81 74 LEU A CA 1
ATOM 603 C C . LEU A 1 74 ? -3.404 1.141 10.227 1.00 90.81 74 LEU A C 1
ATOM 605 O O . LEU A 1 74 ? -4.464 0.823 9.694 1.00 90.81 74 LEU A O 1
ATOM 609 N N . LEU A 1 75 ? -2.226 0.800 9.703 1.00 90.38 75 LEU A N 1
ATOM 610 C CA . LEU A 1 75 ? -2.103 0.001 8.489 1.00 90.38 75 LEU A CA 1
ATOM 611 C C . LEU A 1 75 ? -2.792 -1.359 8.666 1.00 90.38 75 LEU A C 1
ATOM 613 O O . LEU A 1 75 ? -3.620 -1.723 7.838 1.00 90.38 75 LEU A O 1
ATOM 617 N N . ARG A 1 76 ? -2.537 -2.068 9.776 1.00 90.12 76 ARG A N 1
ATOM 618 C CA . ARG A 1 76 ? -3.212 -3.342 10.096 1.00 90.12 76 ARG A CA 1
ATOM 619 C C . ARG A 1 76 ? -4.736 -3.187 10.160 1.00 90.12 76 ARG A C 1
ATOM 621 O O . ARG A 1 76 ? -5.458 -4.070 9.703 1.00 90.12 76 ARG A O 1
ATOM 628 N N . GLU A 1 77 ? -5.233 -2.086 10.720 1.00 92.06 77 GLU A N 1
ATOM 629 C CA . GLU A 1 77 ? -6.671 -1.788 10.782 1.00 92.06 77 GLU A CA 1
ATOM 630 C C . GLU A 1 77 ? -7.261 -1.577 9.381 1.00 92.06 77 GLU A C 1
ATOM 632 O O . GLU A 1 77 ? -8.243 -2.229 9.025 1.00 92.06 77 GLU A O 1
ATOM 637 N N . ILE A 1 78 ? -6.625 -0.742 8.555 1.00 92.75 78 ILE A N 1
ATOM 638 C CA . ILE A 1 78 ? -7.057 -0.456 7.179 1.00 92.75 78 ILE A CA 1
ATOM 639 C C . ILE A 1 78 ? -7.026 -1.715 6.319 1.00 92.75 78 ILE A C 1
ATOM 641 O O . ILE A 1 78 ? -7.954 -1.960 5.547 1.00 92.75 78 ILE A O 1
ATOM 645 N N . MET A 1 79 ? -5.993 -2.543 6.463 1.00 92.69 79 MET A N 1
ATOM 646 C CA . MET A 1 79 ? -5.863 -3.773 5.690 1.00 92.69 79 MET A CA 1
ATOM 647 C C . MET A 1 79 ? -7.027 -4.747 5.931 1.00 92.69 79 MET A C 1
ATOM 649 O O . MET A 1 79 ? -7.470 -5.397 4.981 1.00 92.69 79 MET A O 1
ATOM 653 N N . ARG A 1 80 ? -7.595 -4.770 7.147 1.00 92.56 80 ARG A N 1
ATOM 654 C CA . ARG A 1 80 ? -8.771 -5.585 7.513 1.00 92.56 80 ARG A CA 1
ATOM 655 C C . ARG A 1 80 ? -10.103 -5.049 6.982 1.00 92.56 80 ARG A C 1
ATOM 657 O O . ARG A 1 80 ? -11.079 -5.796 6.967 1.00 92.56 80 ARG A O 1
ATOM 664 N N . LEU A 1 81 ? -10.180 -3.785 6.562 1.00 92.56 81 LEU A N 1
ATOM 665 C CA . LEU A 1 81 ? -11.415 -3.220 6.012 1.00 92.56 81 LEU A CA 1
ATOM 666 C C . LEU A 1 81 ? -11.704 -3.812 4.627 1.00 92.56 81 LEU A C 1
ATOM 668 O O . LEU A 1 81 ? -10.784 -3.895 3.816 1.00 92.56 81 LEU A O 1
ATOM 672 N N . PRO A 1 82 ? -12.956 -4.131 4.268 1.00 92.12 82 PRO A N 1
ATOM 673 C CA . PRO A 1 82 ? -13.321 -4.542 2.910 1.00 92.12 82 PRO A CA 1
ATOM 674 C C . PRO A 1 82 ? -13.406 -3.329 1.960 1.00 92.12 82 PRO A C 1
ATOM 676 O O . PRO A 1 82 ? -14.402 -3.121 1.279 1.00 92.12 82 PRO A O 1
ATOM 679 N N . ALA A 1 83 ? -12.365 -2.498 1.964 1.00 90.31 83 ALA A N 1
ATOM 680 C CA . ALA A 1 83 ? -12.218 -1.300 1.150 1.00 90.31 83 ALA A CA 1
ATOM 681 C C . ALA A 1 83 ? -11.170 -1.506 0.052 1.00 90.31 83 ALA A C 1
ATOM 683 O O . ALA A 1 83 ? -10.329 -2.410 0.135 1.00 90.31 83 ALA A O 1
ATOM 684 N N . THR A 1 84 ? -11.161 -0.611 -0.934 1.00 90.75 84 THR A N 1
ATOM 685 C CA . THR A 1 84 ? -10.100 -0.584 -1.946 1.00 90.75 84 THR A CA 1
ATOM 686 C C . THR A 1 84 ? -8.822 -0.001 -1.343 1.00 90.75 84 THR A C 1
ATOM 688 O O . THR A 1 84 ? -8.828 1.092 -0.775 1.00 90.75 84 THR A O 1
ATOM 691 N N . LYS A 1 85 ? -7.708 -0.723 -1.492 1.00 91.94 85 LYS A N 1
ATOM 692 C CA . LYS A 1 85 ? -6.368 -0.246 -1.132 1.00 91.94 85 LYS A CA 1
ATOM 693 C C . LYS A 1 85 ? -5.535 -0.130 -2.390 1.00 91.94 85 LYS A C 1
ATOM 695 O O . LYS A 1 85 ? -5.437 -1.103 -3.144 1.00 91.94 85 LYS A O 1
ATOM 700 N N . VAL A 1 86 ? -4.929 1.035 -2.569 1.00 90.12 86 VAL A N 1
ATOM 701 C CA . VAL A 1 86 ? -3.921 1.258 -3.594 1.00 90.12 86 VAL A CA 1
ATOM 702 C C . VAL A 1 86 ? -2.563 1.406 -2.926 1.00 90.12 86 VAL A C 1
ATOM 704 O O . VAL A 1 86 ? -2.394 2.259 -2.057 1.00 90.12 86 VAL A O 1
ATOM 707 N N . VAL A 1 87 ? -1.614 0.565 -3.327 1.00 90.75 87 VAL A N 1
ATOM 708 C CA . VAL A 1 87 ? -0.258 0.541 -2.779 1.00 90.75 87 VAL A CA 1
ATOM 709 C C . VAL A 1 87 ? 0.723 1.024 -3.839 1.00 90.75 87 VAL A C 1
ATOM 711 O O . VAL A 1 87 ? 0.885 0.395 -4.884 1.00 90.75 87 VAL A O 1
ATOM 714 N N . GLU A 1 88 ? 1.387 2.142 -3.575 1.00 86.94 88 GLU A N 1
ATOM 715 C CA . GLU A 1 88 ? 2.551 2.583 -4.339 1.00 86.94 88 GLU A CA 1
ATOM 716 C C . GLU A 1 88 ? 3.781 1.780 -3.911 1.00 86.94 88 GLU A C 1
ATOM 718 O O . GLU A 1 88 ? 3.931 1.448 -2.732 1.00 86.94 88 GLU A O 1
ATOM 723 N N . HIS A 1 89 ? 4.677 1.496 -4.856 1.00 85.56 89 HIS A N 1
ATOM 724 C CA . HIS A 1 89 ? 5.881 0.696 -4.608 1.00 85.56 89 HIS A CA 1
ATOM 725 C C . HIS A 1 89 ? 5.552 -0.684 -3.994 1.00 85.56 89 HIS A C 1
ATOM 727 O O . HIS A 1 89 ? 6.085 -1.028 -2.930 1.00 85.56 89 HIS A O 1
ATOM 733 N N . PRO A 1 90 ? 4.665 -1.487 -4.625 1.00 89.19 90 PRO A N 1
ATOM 734 C CA . PRO A 1 90 ? 4.226 -2.769 -4.077 1.00 89.19 90 PRO A CA 1
ATOM 735 C C . PRO A 1 90 ? 5.398 -3.727 -3.832 1.00 89.19 90 PRO A C 1
ATOM 737 O O . PRO A 1 90 ? 5.385 -4.439 -2.835 1.00 89.19 90 PRO A O 1
ATOM 740 N N . ASP A 1 91 ? 6.453 -3.673 -4.652 1.00 87.06 91 ASP A N 1
ATOM 741 C CA . ASP A 1 91 ? 7.681 -4.457 -4.470 1.00 87.06 91 ASP A CA 1
ATOM 742 C C . ASP A 1 91 ? 8.332 -4.219 -3.097 1.00 87.06 91 ASP A C 1
ATOM 744 O O . ASP A 1 91 ? 8.746 -5.156 -2.420 1.00 87.06 91 ASP A O 1
ATOM 748 N N . ILE A 1 92 ? 8.387 -2.961 -2.650 1.00 85.62 92 ILE A N 1
ATOM 749 C CA . ILE A 1 92 ? 8.979 -2.580 -1.359 1.00 85.62 92 ILE A CA 1
ATOM 750 C C . ILE A 1 92 ? 8.015 -2.907 -0.214 1.00 85.62 92 ILE A C 1
ATOM 752 O O . ILE A 1 92 ? 8.442 -3.305 0.873 1.00 85.62 92 ILE A O 1
ATOM 756 N N . PHE A 1 93 ? 6.711 -2.764 -0.457 1.00 88.75 93 PHE A N 1
ATOM 757 C CA . PHE A 1 93 ? 5.675 -3.101 0.512 1.00 88.75 93 PHE A CA 1
ATOM 758 C C . PHE A 1 93 ? 5.707 -4.588 0.894 1.00 88.75 93 PHE A C 1
ATOM 760 O O . PHE A 1 93 ? 5.718 -4.904 2.084 1.00 88.75 93 PHE A O 1
ATOM 767 N N . ILE A 1 94 ? 5.779 -5.499 -0.082 1.00 90.12 94 ILE A N 1
ATOM 768 C CA . ILE A 1 94 ? 5.773 -6.952 0.176 1.00 90.12 94 ILE A CA 1
ATOM 769 C C . ILE A 1 94 ? 7.068 -7.444 0.836 1.00 90.12 94 ILE A C 1
ATOM 771 O O . ILE A 1 94 ? 7.039 -8.365 1.640 1.00 90.12 94 ILE A O 1
ATOM 775 N N . GLN A 1 95 ? 8.209 -6.800 0.570 1.00 85.06 95 GLN A N 1
ATOM 776 C CA . GLN A 1 95 ? 9.487 -7.161 1.203 1.00 85.06 95 GLN A CA 1
ATOM 777 C C . GLN A 1 95 ? 9.493 -6.933 2.720 1.00 85.06 95 GLN A C 1
ATOM 779 O O . GLN A 1 95 ? 10.270 -7.558 3.439 1.00 85.06 95 GLN A O 1
ATOM 784 N N . ASN A 1 96 ? 8.660 -6.011 3.203 1.00 81.12 96 ASN A N 1
ATOM 785 C CA . ASN A 1 96 ? 8.681 -5.535 4.585 1.00 81.12 96 ASN A CA 1
ATOM 786 C C . ASN A 1 96 ? 7.320 -5.700 5.278 1.0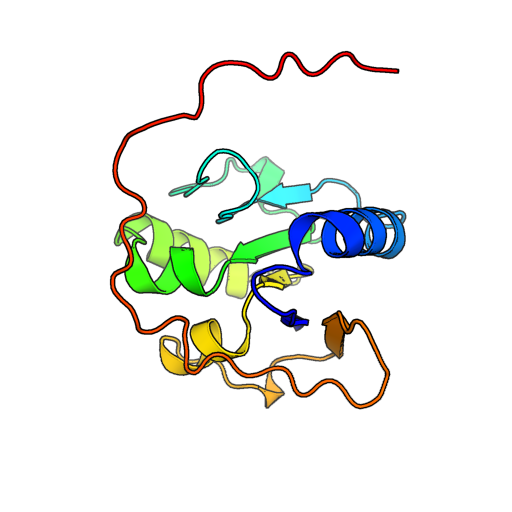0 81.12 96 ASN A C 1
ATOM 788 O O . ASN A 1 96 ? 7.051 -5.048 6.289 1.00 81.12 96 ASN A O 1
ATOM 792 N N . SER A 1 97 ? 6.443 -6.536 4.728 1.00 85.25 97 SER A N 1
ATOM 793 C CA . SER A 1 97 ? 5.141 -6.846 5.307 1.00 85.25 97 SER A CA 1
ATOM 794 C C . SER A 1 97 ? 4.845 -8.340 5.205 1.00 85.25 97 SER A C 1
ATOM 796 O O . SER A 1 97 ? 5.621 -9.114 4.658 1.00 85.25 97 SER A O 1
ATOM 798 N N . GLU A 1 98 ? 3.720 -8.751 5.781 1.00 87.31 98 GLU A N 1
ATOM 799 C CA . GLU A 1 98 ? 3.204 -10.121 5.682 1.00 87.31 98 GLU A CA 1
ATOM 800 C C . GLU A 1 98 ? 2.497 -10.409 4.348 1.00 87.31 98 GLU A C 1
ATOM 802 O O . GLU A 1 98 ? 2.086 -11.542 4.111 1.00 87.31 98 GLU A O 1
ATOM 807 N N . TYR A 1 99 ? 2.350 -9.394 3.491 1.00 91.88 99 TYR A N 1
ATOM 808 C CA . TYR A 1 99 ? 1.686 -9.509 2.199 1.00 91.88 99 TYR A CA 1
ATOM 809 C C . TYR A 1 99 ? 2.659 -9.917 1.103 1.00 91.88 99 TYR A C 1
ATOM 811 O O . TYR A 1 99 ? 3.850 -9.613 1.131 1.00 91.88 99 TYR A O 1
ATOM 819 N N . THR A 1 100 ? 2.109 -10.561 0.091 1.00 94.31 100 THR A N 1
ATOM 820 C CA . THR A 1 100 ? 2.810 -11.056 -1.084 1.00 94.31 100 THR A CA 1
ATOM 821 C C . THR A 1 100 ? 2.278 -10.381 -2.340 1.00 94.31 100 THR A C 1
ATOM 823 O O . THR A 1 100 ? 1.260 -9.685 -2.320 1.00 94.31 100 THR A O 1
ATOM 826 N N . MET A 1 101 ? 2.971 -10.577 -3.462 1.00 92.00 101 MET A N 1
ATOM 827 C CA . MET A 1 101 ? 2.509 -10.039 -4.742 1.00 92.00 101 MET A CA 1
ATOM 828 C C . MET A 1 101 ? 1.166 -10.652 -5.176 1.00 92.00 101 MET A C 1
ATOM 830 O O . MET A 1 101 ? 0.391 -9.990 -5.859 1.00 92.00 101 MET A O 1
ATOM 834 N N . ASP A 1 102 ? 0.855 -11.867 -4.715 1.00 95.56 102 ASP A N 1
ATOM 835 C CA . ASP A 1 102 ? -0.393 -12.574 -5.023 1.00 95.56 102 ASP A CA 1
ATOM 836 C C . ASP A 1 102 ? -1.620 -11.959 -4.323 1.00 95.56 102 ASP A C 1
ATOM 838 O O . ASP A 1 102 ? -2.754 -12.196 -4.733 1.00 95.56 102 ASP A O 1
ATOM 842 N N . ASP A 1 103 ? -1.418 -11.119 -3.300 1.00 94.75 103 ASP A N 1
ATOM 843 C CA . ASP A 1 103 ? -2.500 -10.393 -2.619 1.00 94.75 103 ASP A CA 1
ATOM 844 C C . ASP A 1 103 ? -2.983 -9.151 -3.411 1.00 94.75 103 ASP A C 1
ATOM 846 O O . ASP A 1 103 ? -3.908 -8.423 -3.006 1.00 94.75 103 ASP A O 1
ATOM 850 N N . PHE A 1 104 ? -2.348 -8.870 -4.551 1.00 94.38 104 PHE A N 1
ATOM 851 C CA . PHE A 1 104 ? -2.737 -7.821 -5.483 1.00 94.38 104 PHE A CA 1
ATOM 852 C C . PHE A 1 104 ? -3.605 -8.386 -6.608 1.00 94.38 104 PHE A C 1
ATOM 854 O O . PHE A 1 104 ? -3.169 -9.213 -7.398 1.00 94.38 104 PHE A O 1
ATOM 861 N N . ASP A 1 105 ? -4.826 -7.864 -6.730 1.00 93.62 105 ASP A N 1
ATOM 862 C CA . ASP A 1 105 ? -5.748 -8.202 -7.817 1.00 93.62 105 ASP A CA 1
ATOM 863 C C . ASP A 1 105 ? -5.247 -7.629 -9.150 1.00 93.62 105 ASP A C 1
ATOM 865 O O . ASP A 1 105 ? -5.434 -8.220 -10.211 1.00 93.62 105 ASP A O 1
ATOM 869 N N . TYR A 1 106 ? -4.612 -6.454 -9.087 1.00 90.56 106 TYR A N 1
ATOM 870 C CA . TYR A 1 106 ? -4.070 -5.751 -10.243 1.00 90.56 106 TYR A CA 1
ATOM 871 C C . TYR A 1 106 ? -2.765 -5.055 -9.889 1.00 90.56 106 TYR A C 1
ATOM 873 O O . TYR A 1 106 ? -2.643 -4.440 -8.827 1.00 90.56 106 TYR A O 1
ATOM 881 N N . ILE A 1 107 ? -1.830 -5.067 -10.835 1.00 88.44 107 ILE A N 1
ATOM 882 C CA . ILE A 1 107 ? -0.616 -4.258 -10.805 1.00 88.44 107 ILE A CA 1
ATOM 883 C C . ILE A 1 107 ? -0.625 -3.366 -12.035 1.00 88.44 107 ILE A C 1
ATOM 885 O O . ILE A 1 107 ? -0.703 -3.845 -13.166 1.00 88.44 107 ILE A O 1
ATOM 889 N N . ILE A 1 108 ? -0.570 -2.060 -11.805 1.00 85.25 108 ILE A N 1
ATOM 890 C CA . ILE A 1 108 ? -0.506 -1.060 -12.861 1.00 85.25 108 ILE A CA 1
ATOM 891 C C . ILE A 1 108 ? 0.932 -0.574 -12.961 1.00 85.25 108 ILE A C 1
ATOM 893 O O . ILE A 1 108 ? 1.499 -0.066 -11.993 1.00 85.25 108 ILE A O 1
ATOM 897 N N . GLU A 1 109 ? 1.510 -0.708 -14.148 1.00 83.06 109 GLU A N 1
ATOM 898 C CA . GLU A 1 109 ? 2.893 -0.337 -14.413 1.00 83.06 109 GLU A CA 1
ATOM 899 C C . GLU A 1 109 ? 2.968 0.915 -15.282 1.00 83.06 109 GLU A C 1
ATOM 901 O O . GLU A 1 109 ? 2.451 0.969 -16.400 1.00 83.06 109 GLU A O 1
ATOM 906 N N . LEU A 1 110 ? 3.629 1.943 -14.759 1.00 76.62 110 LEU A N 1
ATOM 907 C CA . LEU A 1 110 ? 3.828 3.218 -15.428 1.00 76.62 110 LEU A CA 1
ATOM 908 C C . LEU A 1 110 ? 5.189 3.238 -16.112 1.00 76.62 110 LEU A C 1
ATOM 910 O O . LEU A 1 110 ? 6.210 3.505 -15.479 1.00 76.62 110 LEU A O 1
ATOM 914 N N . ARG A 1 111 ? 5.166 2.999 -17.424 1.00 73.88 111 ARG A N 1
ATOM 915 C CA . ARG A 1 111 ? 6.357 2.950 -18.272 1.00 73.88 111 ARG A CA 1
ATOM 916 C C . ARG A 1 111 ? 6.431 4.128 -19.258 1.00 73.88 111 ARG A C 1
ATOM 918 O O . ARG A 1 111 ? 5.427 4.765 -19.608 1.00 73.88 111 ARG A O 1
ATOM 925 N N . ASN A 1 112 ? 7.634 4.464 -19.707 1.00 71.25 112 ASN A N 1
ATOM 926 C CA . ASN A 1 112 ? 7.902 5.383 -20.814 1.00 71.25 112 ASN A CA 1
ATOM 927 C C . ASN A 1 112 ? 7.766 4.717 -22.171 1.00 71.25 112 ASN A C 1
ATOM 929 O O . ASN A 1 112 ? 7.245 5.340 -23.095 1.00 71.25 112 ASN A O 1
ATOM 933 N N . SER A 1 113 ? 8.193 3.466 -22.258 1.00 76.19 113 SER A N 1
ATOM 934 C CA . SER A 1 113 ? 8.088 2.617 -23.433 1.00 76.19 113 SER A CA 1
ATOM 935 C C . SER A 1 113 ? 7.677 1.211 -22.997 1.00 76.19 113 SER A C 1
ATOM 937 O O . SER A 1 113 ? 7.818 0.844 -21.832 1.00 76.19 113 SER A O 1
ATOM 939 N N . ALA A 1 114 ? 7.093 0.429 -23.904 1.00 75.62 114 ALA A N 1
ATOM 940 C CA . ALA A 1 114 ? 6.558 -0.892 -23.562 1.00 75.62 114 ALA A CA 1
ATOM 941 C C . ALA A 1 114 ? 7.638 -1.855 -23.029 1.00 75.62 114 ALA A C 1
ATOM 943 O O . ALA A 1 114 ? 7.344 -2.732 -22.220 1.00 75.62 114 ALA A O 1
ATOM 944 N N . ASP A 1 115 ? 8.877 -1.653 -23.465 1.00 80.44 115 ASP A N 1
ATOM 945 C CA . ASP A 1 115 ? 10.083 -2.405 -23.134 1.00 80.44 115 ASP A CA 1
ATOM 946 C C . ASP A 1 115 ? 10.833 -1.888 -21.895 1.00 80.44 115 ASP A C 1
ATOM 948 O O . ASP A 1 115 ? 11.805 -2.514 -21.487 1.00 80.44 115 ASP A O 1
ATOM 952 N N . GLU A 1 116 ? 10.405 -0.780 -21.276 1.00 76.56 116 GLU A N 1
ATOM 953 C CA . GLU A 1 116 ? 11.052 -0.279 -20.058 1.00 76.56 116 GLU A CA 1
ATOM 954 C C . GLU A 1 116 ? 10.858 -1.280 -18.908 1.00 76.56 116 GLU A C 1
ATOM 956 O O . GLU A 1 116 ? 9.734 -1.539 -18.468 1.00 76.56 116 GLU A O 1
ATOM 961 N N . GLU A 1 117 ? 11.961 -1.842 -18.416 1.00 74.88 117 GLU A N 1
ATOM 962 C CA . GLU A 1 117 ? 11.967 -2.653 -17.202 1.00 74.88 117 GLU A CA 1
ATOM 963 C C . GLU A 1 117 ? 11.927 -1.743 -15.973 1.00 74.88 117 GLU A C 1
ATOM 965 O O . GLU A 1 117 ? 12.753 -0.844 -15.809 1.00 74.88 117 GLU A O 1
ATOM 970 N N . ILE A 1 118 ? 10.954 -1.980 -15.092 1.00 71.56 118 ILE A N 1
ATOM 971 C CA . ILE A 1 118 ? 10.857 -1.267 -13.819 1.00 71.56 118 ILE A CA 1
ATOM 972 C C . ILE A 1 118 ? 11.771 -1.974 -12.819 1.00 71.56 118 ILE A C 1
ATOM 974 O O . ILE A 1 118 ? 11.429 -3.042 -12.307 1.00 71.56 118 ILE A O 1
ATOM 978 N N . THR A 1 119 ? 12.927 -1.372 -12.544 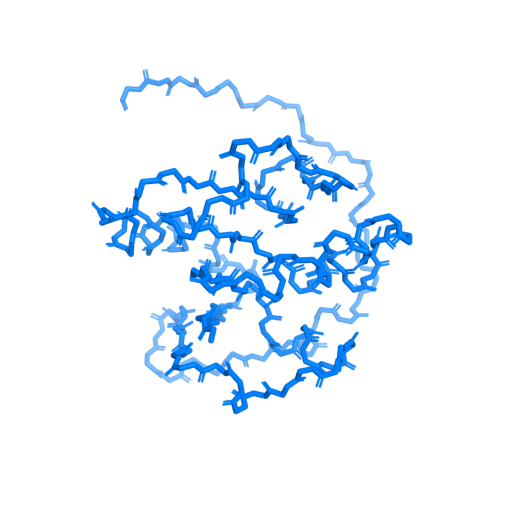1.00 68.50 119 THR A N 1
ATOM 979 C CA . THR A 1 119 ? 13.888 -1.854 -11.548 1.00 68.50 119 THR A CA 1
ATOM 980 C C . THR A 1 119 ? 14.052 -0.840 -10.418 1.00 68.50 119 THR A C 1
ATOM 982 O O . THR A 1 119 ? 14.076 0.374 -10.625 1.00 68.50 119 THR A O 1
ATOM 985 N N . TYR A 1 120 ? 14.165 -1.349 -9.192 1.00 62.91 120 TYR A N 1
ATOM 986 C CA . TYR A 1 120 ? 14.299 -0.540 -7.976 1.00 62.91 120 TYR A CA 1
ATOM 987 C C . TYR A 1 120 ? 15.716 -0.589 -7.377 1.00 62.91 120 TYR A C 1
ATOM 989 O O . TYR A 1 120 ? 15.933 -0.059 -6.290 1.00 62.91 120 TYR A O 1
ATOM 997 N N . GLU A 1 121 ? 16.694 -1.161 -8.095 1.00 53.72 121 GLU A N 1
ATOM 998 C CA . GLU A 1 121 ? 18.080 -1.386 -7.633 1.00 53.72 121 GLU A CA 1
ATOM 999 C C . GLU A 1 121 ? 18.805 -0.097 -7.200 1.00 53.72 121 GLU A C 1
ATOM 1001 O O . GLU A 1 121 ? 19.686 -0.127 -6.348 1.00 53.72 121 GLU A O 1
ATOM 1006 N N . HIS A 1 122 ? 18.393 1.069 -7.709 1.00 45.06 122 HIS A N 1
ATOM 1007 C CA . HIS A 1 122 ? 18.967 2.366 -7.326 1.00 45.06 122 HIS A CA 1
ATOM 1008 C C . HIS A 1 122 ? 18.200 3.112 -6.220 1.00 45.06 122 HIS A C 1
ATOM 1010 O O . HIS A 1 122 ? 18.625 4.191 -5.809 1.00 45.06 122 HIS A O 1
ATOM 1016 N N . ALA A 1 123 ? 17.102 2.561 -5.690 1.00 45.59 123 ALA A N 1
ATOM 1017 C CA . ALA A 1 123 ? 16.439 3.103 -4.495 1.00 45.59 123 ALA A CA 1
ATOM 1018 C C . ALA A 1 123 ? 17.185 2.748 -3.185 1.00 45.59 123 ALA A C 1
ATOM 1020 O O . ALA A 1 123 ? 16.745 3.113 -2.085 1.00 45.59 123 ALA A O 1
ATOM 1021 N N . GLU A 1 124 ? 18.301 2.020 -3.307 1.00 39.44 124 GLU A N 1
ATOM 1022 C CA . GLU A 1 124 ? 19.213 1.639 -2.226 1.00 39.44 124 GLU A CA 1
ATOM 1023 C C . GLU A 1 124 ? 20.330 2.654 -1.961 1.00 39.44 124 GLU A C 1
ATOM 1025 O O . GLU A 1 124 ? 20.987 2.557 -0.925 1.00 39.44 124 GLU A O 1
ATOM 1030 N N . GLU A 1 125 ? 20.539 3.670 -2.808 1.00 30.33 125 GLU A N 1
ATOM 1031 C CA . GLU A 1 125 ? 21.465 4.734 -2.424 1.00 30.33 125 GLU A CA 1
ATOM 1032 C C . GLU A 1 125 ? 20.831 5.611 -1.328 1.00 30.33 125 GLU A C 1
ATOM 1034 O O . GLU A 1 125 ? 19.742 6.161 -1.532 1.00 30.33 125 GLU A O 1
ATOM 1039 N N . PRO A 1 126 ? 21.504 5.824 -0.178 1.00 36.81 126 PRO A N 1
ATOM 1040 C CA . PRO A 1 126 ? 21.141 6.860 0.780 1.00 36.81 126 PRO A CA 1
ATOM 1041 C C . PRO A 1 126 ? 21.492 8.238 0.196 1.00 36.81 126 PRO A C 1
ATOM 1043 O O . PRO A 1 126 ? 22.280 9.000 0.749 1.00 36.81 126 PRO A O 1
ATOM 1046 N N . GLN A 1 127 ? 20.912 8.579 -0.951 1.00 35.91 127 GLN A N 1
ATOM 1047 C CA . GLN A 1 127 ? 20.936 9.925 -1.496 1.00 35.91 127 GLN A CA 1
ATOM 1048 C C . GLN A 1 127 ? 19.888 10.728 -0.730 1.00 35.91 127 GLN A C 1
ATOM 1050 O O . GLN A 1 127 ? 18.715 10.774 -1.086 1.00 35.91 127 GLN A O 1
ATOM 1055 N N . VAL A 1 128 ? 20.323 11.291 0.397 1.00 35.00 128 VAL A N 1
ATOM 1056 C CA . VAL A 1 128 ? 20.126 12.714 0.694 1.00 35.00 128 VAL A CA 1
ATOM 1057 C C . VAL A 1 128 ? 18.769 13.261 0.212 1.00 35.00 128 VAL A C 1
ATOM 1059 O O . VAL A 1 128 ? 18.697 14.144 -0.634 1.00 35.00 128 VAL A O 1
ATOM 1062 N N . PHE A 1 129 ? 17.664 12.798 0.799 1.00 38.12 129 PHE A N 1
ATOM 1063 C CA . PHE A 1 129 ? 16.498 13.673 0.967 1.00 38.12 129 PHE A CA 1
ATOM 1064 C C . PHE A 1 129 ? 16.748 14.523 2.215 1.00 38.12 129 PHE A C 1
ATOM 1066 O O . PHE A 1 129 ? 16.002 14.443 3.189 1.00 38.12 129 PHE A O 1
ATOM 1073 N N . ASP A 1 130 ? 17.860 15.260 2.198 1.00 29.50 130 ASP A N 1
ATOM 1074 C CA . ASP A 1 130 ? 18.216 16.228 3.222 1.00 29.50 130 ASP A CA 1
ATOM 1075 C C . ASP A 1 130 ? 18.010 17.645 2.682 1.00 29.50 130 ASP A C 1
ATOM 1077 O O . ASP A 1 130 ? 18.149 17.935 1.493 1.00 29.50 130 ASP A O 1
ATOM 1081 N N . HIS A 1 131 ? 17.603 18.497 3.607 1.00 35.69 131 HIS A N 1
ATOM 1082 C CA . HIS A 1 131 ? 17.238 19.897 3.498 1.00 35.69 131 HIS A CA 1
ATOM 1083 C C . HIS A 1 131 ? 18.005 20.716 2.443 1.00 35.69 131 HIS A C 1
ATOM 1085 O O . HIS A 1 131 ? 19.129 21.144 2.679 1.00 35.69 131 HIS A O 1
ATOM 1091 N N . SER A 1 132 ? 17.364 21.069 1.325 1.00 29.89 132 SER A N 1
ATOM 1092 C CA . SER A 1 132 ? 17.501 22.390 0.673 1.00 29.89 132 SER A CA 1
ATOM 1093 C C . SER A 1 132 ? 16.678 22.452 -0.618 1.00 29.89 132 SER A C 1
ATOM 1095 O O . SER A 1 132 ? 16.834 21.632 -1.512 1.00 29.89 132 SER A O 1
ATOM 1097 N N . GLY A 1 133 ? 15.791 23.445 -0.737 1.00 29.84 133 GLY A N 1
ATOM 1098 C CA . GLY A 1 133 ? 15.255 23.851 -2.045 1.00 29.84 133 GLY A CA 1
ATOM 1099 C C . GLY A 1 133 ? 13.751 23.711 -2.281 1.00 29.84 133 GLY A C 1
ATOM 1100 O O . GLY A 1 133 ? 13.304 24.005 -3.382 1.00 29.84 133 GLY A O 1
ATOM 1101 N N . PHE A 1 134 ? 12.935 23.347 -1.286 1.00 35.09 134 PHE A N 1
ATOM 1102 C CA . PHE A 1 134 ? 11.468 23.419 -1.421 1.00 35.09 134 PHE A CA 1
ATOM 1103 C C . PHE A 1 134 ? 10.929 24.816 -1.057 1.00 35.09 134 PHE A C 1
ATOM 1105 O O . PHE A 1 134 ? 10.016 24.967 -0.249 1.00 35.09 134 PHE A O 1
ATOM 1112 N N . SER A 1 135 ? 11.527 25.864 -1.627 1.00 30.52 135 SER A N 1
ATOM 1113 C CA . SER A 1 135 ? 11.001 27.229 -1.559 1.00 30.52 135 SER A CA 1
ATOM 1114 C C . SER A 1 135 ? 10.479 27.636 -2.930 1.00 30.52 135 SER A C 1
ATOM 1116 O O . SER A 1 135 ? 11.261 27.890 -3.843 1.00 30.52 135 SER A O 1
ATOM 1118 N N . GLY A 1 136 ? 9.158 27.738 -3.036 1.00 31.36 136 GLY A N 1
ATOM 1119 C CA . GLY A 1 136 ? 8.504 28.496 -4.094 1.00 31.36 136 GLY A CA 1
ATOM 1120 C C . GLY A 1 136 ? 7.912 27.646 -5.198 1.00 31.36 136 GLY A C 1
ATOM 1121 O O . GLY A 1 136 ? 8.471 27.609 -6.278 1.00 31.36 136 GLY A O 1
ATOM 1122 N N . PHE A 1 137 ? 6.740 27.062 -4.957 1.00 35.03 137 PHE A N 1
ATOM 1123 C CA . PHE A 1 137 ? 5.739 26.935 -6.015 1.00 35.03 137 PHE A CA 1
ATOM 1124 C C . PHE A 1 137 ? 4.356 27.153 -5.399 1.00 35.03 137 PHE A C 1
ATOM 1126 O O . PHE A 1 137 ? 3.783 26.261 -4.773 1.00 35.03 137 PHE A O 1
ATOM 1133 N N . ASP A 1 138 ? 3.871 28.388 -5.544 1.00 34.75 138 ASP A N 1
ATOM 1134 C CA . ASP A 1 138 ? 2.461 28.735 -5.414 1.00 34.75 138 ASP A CA 1
ATOM 1135 C C . ASP A 1 138 ? 1.668 27.902 -6.424 1.00 34.75 138 ASP A C 1
ATOM 1137 O O . ASP A 1 138 ? 1.869 28.002 -7.637 1.00 34.75 138 ASP A O 1
ATOM 1141 N N . PHE A 1 139 ? 0.763 27.066 -5.921 1.00 34.38 139 PHE A N 1
ATOM 1142 C CA . PHE A 1 139 ? -0.227 26.399 -6.752 1.00 34.38 139 PHE A CA 1
ATOM 1143 C C . PHE A 1 139 ? -1.302 27.421 -7.120 1.00 34.38 139 PHE A C 1
ATOM 1145 O O . PHE A 1 139 ? -2.262 27.630 -6.379 1.00 34.38 139 PHE A O 1
ATOM 1152 N N . LEU A 1 140 ? -1.133 28.066 -8.274 1.00 33.38 140 LEU A N 1
ATOM 1153 C CA . LEU A 1 140 ? -2.244 28.725 -8.944 1.00 33.38 140 LEU A CA 1
ATOM 1154 C C . LEU A 1 140 ? -3.165 27.650 -9.520 1.00 33.38 140 LEU A C 1
ATOM 1156 O O . LEU A 1 140 ? -2.795 26.871 -10.396 1.00 33.38 140 LEU A O 1
ATOM 1160 N N . ILE A 1 141 ? -4.358 27.628 -8.946 1.00 33.19 141 ILE A N 1
ATOM 1161 C CA . ILE A 1 141 ? -5.525 26.856 -9.346 1.00 33.19 141 ILE A CA 1
ATOM 1162 C C . ILE A 1 141 ? -6.101 27.506 -10.606 1.00 33.19 141 ILE A C 1
ATOM 1164 O O . ILE A 1 141 ? -6.483 28.673 -10.536 1.00 33.19 141 ILE A O 1
ATOM 1168 N N . TRP A 1 142 ? -6.179 26.755 -11.705 1.00 44.00 142 TRP A N 1
ATOM 1169 C CA . TRP A 1 142 ? -7.225 26.856 -12.729 1.00 44.00 142 TRP A CA 1
ATOM 1170 C C . TRP A 1 142 ? -7.488 25.463 -13.292 1.00 44.00 142 TRP A C 1
ATOM 1172 O O . TRP A 1 142 ? -6.503 24.797 -13.684 1.00 44.00 142 TRP A O 1
#

Secondary structure (DSSP, 8-state):
-EEEEE-TTTHHHHHHHHHHHHGGG-S-EEESEESSSTTEE-S---GGG--TTSEEEEEHHHHHHS--HHHHHHHHHHHHSSSEEEEESHHHHHHTSS--GGG-SEEEEE-SSTT-----GGGGS-----S-----------

InterPro domains:
  IPR024514 Domain of unknown function DUF3388 [PF11868] (1-137)

Organism: Bacillus safensis (NCBI:txid561879)

Sequence (142 aa):
MIGIRGMPRVEKKKQNQLWLQVFVQAKRWLFVSSTLLKQTIRSQLIADEYSPDNVFIIDGIVSTRRGSEKHLQLLREIMRLPATKVVEHPDIFIQNSEYTMDDFDYIIELRNSADEEITYEHAEEPQVFDHSGFSGFDFLIW

pLDDT: mean 71.51, std 20.13, range [29.5, 95.56]

Radius of gyration: 15.58 Å; chains: 1; bounding box: 38×41×39 Å